Protein AF-A0A2R6GBI7-F1 (afdb_monomer_lite)

pLDDT: mean 79.08, std 13.22, range [31.94, 92.5]

Structure (mmCIF, N/CA/C/O backbone):
data_AF-A0A2R6GBI7-F1
#
_entry.id   AF-A0A2R6GBI7-F1
#
loop_
_atom_site.group_PDB
_atom_site.id
_atom_site.type_symbol
_atom_site.label_atom_id
_atom_site.label_alt_id
_atom_site.label_comp_id
_atom_site.label_asym_id
_atom_site.label_entity_id
_atom_site.label_seq_id
_atom_site.pdbx_PDB_ins_code
_atom_site.Cartn_x
_atom_site.Cartn_y
_atom_site.Cartn_z
_atom_site.occupancy
_atom_site.B_iso_or_equiv
_atom_site.auth_seq_id
_atom_site.auth_comp_id
_atom_site.auth_asym_id
_atom_site.auth_atom_id
_atom_site.pdbx_PDB_model_num
ATOM 1 N N . MET A 1 1 ? 3.593 11.686 -22.716 1.00 33.84 1 MET A N 1
ATOM 2 C CA . MET A 1 1 ? 4.3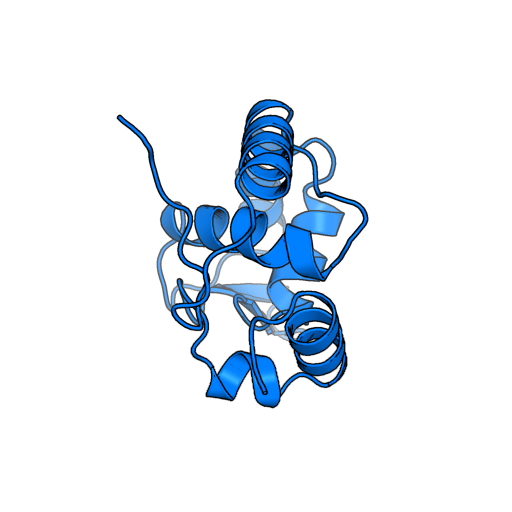87 11.798 -21.477 1.00 33.84 1 MET A CA 1
ATOM 3 C C . MET A 1 1 ? 4.675 10.389 -21.003 1.00 33.84 1 MET A C 1
ATOM 5 O O . MET A 1 1 ? 3.732 9.663 -20.739 1.00 33.84 1 MET A O 1
ATOM 9 N N . THR A 1 2 ? 5.933 9.956 -20.999 1.00 32.16 2 THR A N 1
ATOM 10 C CA . THR A 1 2 ? 6.317 8.642 -20.464 1.00 32.16 2 THR A CA 1
ATOM 11 C C . THR A 1 2 ? 6.467 8.799 -18.953 1.00 32.16 2 THR A C 1
ATOM 13 O O . THR A 1 2 ? 7.517 9.237 -18.483 1.00 32.16 2 THR A O 1
ATOM 16 N N . CYS A 1 3 ? 5.395 8.542 -18.201 1.00 31.94 3 CYS A N 1
ATOM 17 C CA . CYS A 1 3 ? 5.475 8.422 -16.747 1.00 31.94 3 CYS A CA 1
ATOM 18 C C . CYS A 1 3 ? 6.330 7.194 -16.459 1.00 31.94 3 CYS A C 1
ATOM 20 O O . CYS A 1 3 ? 5.875 6.093 -16.709 1.00 31.94 3 CYS A O 1
ATOM 22 N N . ARG A 1 4 ? 7.581 7.396 -16.034 1.00 40.94 4 ARG A N 1
ATOM 23 C CA . ARG A 1 4 ? 8.461 6.315 -15.587 1.00 40.94 4 ARG A CA 1
ATOM 24 C C . ARG A 1 4 ? 8.132 6.024 -14.132 1.00 40.94 4 ARG A C 1
ATOM 26 O O . ARG A 1 4 ? 8.483 6.828 -13.268 1.00 40.94 4 ARG A O 1
ATOM 33 N N . VAL A 1 5 ? 7.488 4.896 -13.864 1.00 48.28 5 VAL A N 1
ATOM 34 C CA . VAL A 1 5 ? 7.224 4.422 -12.506 1.00 48.28 5 VAL A CA 1
ATOM 35 C C . VAL A 1 5 ? 8.557 4.052 -11.871 1.00 48.28 5 VAL A C 1
ATOM 37 O O . VAL A 1 5 ? 9.201 3.059 -12.221 1.00 48.28 5 VAL A O 1
ATOM 40 N N . THR A 1 6 ? 9.007 4.926 -10.981 1.00 51.34 6 THR A N 1
ATOM 41 C CA . THR A 1 6 ? 10.183 4.705 -10.151 1.00 51.34 6 THR A CA 1
ATOM 42 C C . THR A 1 6 ? 9.668 4.102 -8.864 1.00 51.34 6 THR A C 1
ATOM 44 O O . THR A 1 6 ? 8.839 4.716 -8.207 1.00 51.34 6 THR A O 1
ATOM 47 N N . LEU A 1 7 ? 10.107 2.890 -8.546 1.00 57.59 7 LEU A N 1
ATOM 48 C CA . LEU A 1 7 ? 9.768 2.288 -7.264 1.00 57.59 7 LEU A CA 1
ATOM 49 C C . LEU A 1 7 ? 10.455 3.063 -6.141 1.00 57.59 7 LEU A C 1
ATOM 51 O O . LEU A 1 7 ? 11.538 3.606 -6.357 1.00 57.59 7 LEU A O 1
ATOM 55 N N . ALA A 1 8 ? 9.890 2.982 -4.940 1.00 54.47 8 ALA A N 1
ATOM 56 C CA . ALA A 1 8 ? 10.527 3.119 -3.624 1.00 54.47 8 ALA A CA 1
ATOM 57 C C . ALA A 1 8 ? 12.080 3.062 -3.568 1.00 54.47 8 ALA A C 1
ATOM 59 O O . ALA A 1 8 ? 12.735 3.843 -2.882 1.00 54.47 8 ALA A O 1
ATOM 60 N N . CYS A 1 9 ? 12.700 2.145 -4.315 1.00 49.72 9 CYS A N 1
ATOM 61 C CA . CYS A 1 9 ? 14.145 1.909 -4.328 1.00 49.72 9 CYS A CA 1
ATOM 62 C C . CYS A 1 9 ? 14.934 2.702 -5.401 1.00 49.72 9 CYS A C 1
ATOM 64 O O . CYS A 1 9 ? 16.094 2.403 -5.670 1.00 49.72 9 CYS A O 1
ATOM 66 N N . GLY A 1 10 ? 14.311 3.641 -6.121 1.00 54.81 10 GLY A N 1
ATOM 67 C CA . GLY A 1 10 ? 14.914 4.292 -7.298 1.00 54.81 10 GLY A CA 1
ATOM 68 C C . GLY A 1 10 ? 15.015 3.382 -8.533 1.00 54.81 10 GLY A C 1
ATOM 69 O O . GLY A 1 10 ? 15.430 3.813 -9.613 1.00 54.81 10 GLY A O 1
ATOM 70 N N . ALA A 1 11 ? 14.607 2.122 -8.389 1.00 57.91 11 ALA A N 1
ATOM 71 C CA . ALA A 1 11 ? 14.674 1.110 -9.420 1.00 57.91 11 ALA A CA 1
ATOM 72 C C . ALA A 1 11 ? 13.510 1.247 -10.413 1.00 57.91 11 ALA A C 1
ATOM 74 O O . ALA A 1 11 ? 12.364 1.522 -10.044 1.00 57.91 11 ALA A O 1
ATOM 75 N N . ARG A 1 12 ? 13.814 1.056 -11.700 1.00 64.19 12 ARG A N 1
ATOM 76 C CA . ARG A 1 12 ? 12.840 1.160 -12.794 1.00 64.19 12 ARG A CA 1
ATOM 77 C C . ARG A 1 12 ? 12.388 -0.226 -13.222 1.00 64.19 12 ARG A C 1
ATOM 79 O O . ARG A 1 12 ? 13.214 -1.062 -13.585 1.00 64.19 12 ARG A O 1
ATOM 86 N N . ILE A 1 13 ? 11.078 -0.446 -13.251 1.00 71.50 13 ILE A N 1
ATOM 87 C CA . ILE A 1 13 ? 10.501 -1.641 -13.875 1.00 71.50 13 ILE A CA 1
ATOM 88 C C . ILE A 1 13 ? 10.579 -1.535 -15.404 1.00 71.50 13 ILE A C 1
ATOM 90 O O . ILE A 1 13 ? 10.670 -0.445 -15.973 1.00 71.50 13 ILE A O 1
ATOM 94 N N . ARG A 1 14 ? 10.565 -2.675 -16.105 1.00 75.00 14 ARG A N 1
ATOM 95 C CA . ARG A 1 14 ? 10.620 -2.679 -17.578 1.00 75.00 14 ARG A CA 1
ATOM 96 C C . ARG A 1 14 ? 9.330 -2.078 -18.165 1.00 75.00 14 ARG A C 1
ATOM 98 O O . ARG A 1 14 ? 8.268 -2.309 -17.594 1.00 75.00 14 ARG A O 1
ATOM 105 N N . PRO A 1 15 ? 9.354 -1.461 -19.365 1.00 75.19 15 PRO A N 1
ATOM 106 C CA . PRO A 1 15 ? 8.165 -0.830 -19.965 1.00 75.19 15 PRO A CA 1
ATOM 107 C C . PRO A 1 15 ? 6.942 -1.753 -20.099 1.00 75.19 15 PRO A C 1
ATOM 109 O O . PRO A 1 15 ? 5.801 -1.340 -19.937 1.00 75.19 15 PRO A O 1
ATOM 112 N N . ARG A 1 16 ? 7.162 -3.050 -20.357 1.00 75.12 16 ARG A N 1
ATOM 113 C CA . ARG A 1 16 ? 6.075 -4.044 -20.405 1.00 75.12 16 ARG A CA 1
ATOM 114 C C . ARG A 1 16 ? 5.436 -4.294 -19.033 1.00 75.12 16 ARG A C 1
ATOM 116 O O . ARG A 1 16 ? 4.258 -4.623 -18.963 1.00 75.12 16 ARG A O 1
ATOM 123 N N . GLN A 1 17 ? 6.224 -4.212 -17.964 1.00 79.38 17 GLN A N 1
ATOM 124 C CA . GLN A 1 17 ? 5.745 -4.363 -16.590 1.00 79.38 17 GLN A CA 1
ATOM 125 C C . GLN A 1 17 ? 5.006 -3.102 -16.148 1.00 79.38 17 GLN A C 1
ATOM 127 O O . GLN A 1 17 ? 3.958 -3.216 -15.532 1.00 79.38 17 GLN A O 1
ATOM 132 N N . GLU A 1 18 ? 5.498 -1.931 -16.544 1.00 78.62 18 GLU A N 1
ATOM 133 C CA . GLU A 1 18 ? 4.834 -0.640 -16.346 1.00 78.62 18 GLU A CA 1
ATOM 134 C C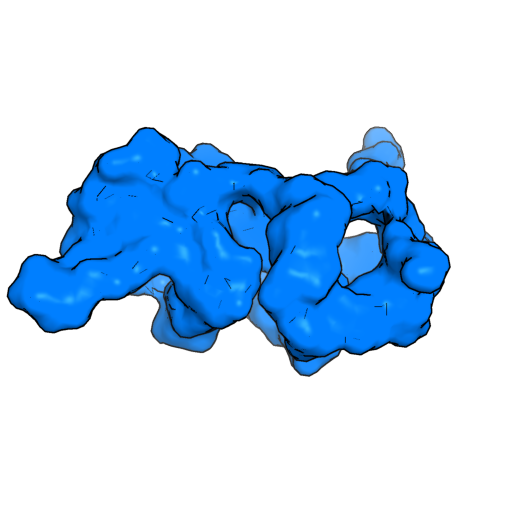 . GLU A 1 18 ? 3.443 -0.605 -16.985 1.00 78.62 18 GLU A C 1
ATOM 136 O O . GLU A 1 18 ? 2.462 -0.431 -16.275 1.00 78.62 18 GLU A O 1
ATOM 141 N N . ALA A 1 19 ? 3.324 -0.947 -18.272 1.00 83.00 19 ALA A N 1
ATOM 142 C CA . ALA A 1 19 ? 2.020 -1.027 -18.935 1.00 83.00 19 ALA A CA 1
ATOM 143 C C . ALA A 1 19 ? 1.061 -2.036 -18.270 1.00 83.00 19 ALA A C 1
ATOM 145 O O . ALA A 1 19 ? -0.157 -1.886 -18.327 1.00 83.00 19 ALA A O 1
ATOM 146 N N . HIS A 1 20 ? 1.597 -3.092 -17.647 1.00 84.12 20 HIS A N 1
ATOM 147 C CA . HIS A 1 20 ? 0.780 -4.036 -16.889 1.00 84.12 20 HIS A CA 1
ATOM 148 C C . HIS A 1 20 ? 0.305 -3.452 -15.553 1.00 84.12 20 HIS A C 1
ATOM 150 O O . HIS A 1 20 ? -0.851 -3.661 -15.197 1.00 84.12 20 HIS A O 1
ATOM 156 N N . VAL A 1 21 ? 1.178 -2.734 -14.842 1.00 83.88 21 VAL A N 1
ATOM 157 C CA . VAL A 1 21 ? 0.860 -2.018 -13.599 1.00 83.88 21 VAL A CA 1
ATOM 158 C C . VAL A 1 21 ? -0.193 -0.948 -13.855 1.00 83.88 21 VAL A C 1
ATOM 160 O O . VAL A 1 21 ? -1.185 -0.914 -13.138 1.00 83.88 21 VAL A O 1
ATOM 163 N N . ASP A 1 22 ? -0.021 -0.133 -14.896 1.00 85.12 22 ASP A N 1
ATOM 164 C CA . ASP A 1 22 ? -0.980 0.916 -15.248 1.00 85.12 22 ASP A CA 1
ATOM 165 C C . ASP A 1 22 ? -2.357 0.324 -15.541 1.00 85.12 22 ASP A C 1
ATOM 167 O O . ASP A 1 22 ? -3.342 0.749 -14.947 1.00 85.12 22 ASP A O 1
ATOM 171 N N . ARG A 1 23 ? -2.419 -0.751 -16.337 1.00 86.81 23 ARG A N 1
ATOM 172 C CA . ARG A 1 23 ? -3.678 -1.465 -16.576 1.00 86.81 23 ARG A CA 1
ATOM 173 C C . ARG A 1 23 ? -4.294 -2.013 -15.287 1.00 86.81 23 ARG A C 1
ATOM 175 O O . ARG A 1 23 ? -5.505 -1.991 -15.132 1.00 86.81 23 ARG A O 1
ATOM 182 N N . CYS A 1 24 ? -3.485 -2.533 -14.366 1.00 86.44 24 CYS A N 1
ATOM 183 C CA . CYS A 1 24 ? -3.977 -3.004 -13.072 1.00 86.44 24 CYS A CA 1
ATOM 184 C C . CYS A 1 24 ? -4.593 -1.868 -12.243 1.00 86.44 24 CYS A C 1
ATOM 186 O O . CYS A 1 24 ? -5.633 -2.082 -11.633 1.00 86.44 24 CYS A O 1
ATOM 188 N N . VAL A 1 25 ? -3.996 -0.674 -12.255 1.00 83.56 25 VAL A N 1
ATOM 189 C CA . VAL A 1 25 ? -4.555 0.514 -11.589 1.00 83.56 25 VAL A CA 1
ATOM 190 C C . VAL A 1 25 ? -5.861 0.945 -12.258 1.00 83.56 25 VAL A C 1
ATOM 192 O O . VAL A 1 25 ? -6.850 1.146 -11.567 1.00 83.56 25 VAL A O 1
ATOM 195 N N . GLU A 1 26 ? -5.891 1.023 -13.590 1.00 85.88 26 GLU A N 1
ATOM 196 C CA . GLU A 1 26 ? -7.094 1.386 -14.356 1.00 85.88 26 GLU A CA 1
ATOM 197 C C . GLU A 1 26 ? -8.252 0.400 -14.145 1.00 85.88 26 GLU A C 1
ATOM 199 O O . GLU A 1 26 ? -9.410 0.801 -14.082 1.00 85.88 26 GLU A O 1
ATOM 204 N N . GLU A 1 27 ? -7.945 -0.893 -14.032 1.00 88.94 27 GLU A N 1
ATOM 205 C CA . GLU A 1 27 ? -8.930 -1.946 -13.772 1.00 88.94 27 GLU A CA 1
ATOM 206 C C . GLU A 1 27 ? -9.265 -2.106 -12.279 1.00 88.94 27 GLU A C 1
ATOM 208 O O . GLU A 1 27 ? -10.073 -2.971 -11.948 1.00 88.94 27 GLU A O 1
ATOM 213 N N . GLY A 1 28 ? -8.630 -1.354 -11.373 1.00 86.50 28 GLY A N 1
ATOM 214 C CA . GLY A 1 28 ? -8.858 -1.485 -9.932 1.00 86.50 28 GLY A CA 1
ATOM 215 C C . GLY A 1 28 ? -8.445 -2.846 -9.363 1.00 86.50 28 GLY A C 1
ATOM 216 O O . GLY A 1 28 ? -9.120 -3.426 -8.510 1.00 86.50 28 GLY A O 1
ATOM 217 N N . ARG A 1 29 ? -7.336 -3.417 -9.842 1.00 89.19 29 ARG A N 1
ATOM 218 C CA . ARG A 1 29 ? -6.890 -4.776 -9.500 1.00 89.19 29 ARG A CA 1
ATOM 219 C C . ARG A 1 29 ? -5.445 -4.827 -9.057 1.00 89.19 29 ARG A C 1
ATOM 221 O O . ARG A 1 29 ? -4.581 -4.120 -9.563 1.00 89.19 29 ARG A O 1
ATOM 228 N N . LEU A 1 30 ? -5.149 -5.780 -8.177 1.00 86.94 30 LEU A N 1
ATOM 229 C CA . LEU A 1 30 ? -3.772 -6.103 -7.827 1.00 86.94 30 LEU A CA 1
ATOM 230 C C . LEU A 1 30 ? -3.184 -7.154 -8.778 1.00 86.94 30 LEU A C 1
ATOM 232 O O . LEU A 1 30 ? -3.809 -8.191 -9.032 1.00 86.94 30 LEU A O 1
ATOM 236 N N . PRO A 1 31 ? -1.950 -6.954 -9.268 1.00 86.50 31 PRO A N 1
ATOM 237 C CA . PRO A 1 31 ? -1.246 -7.982 -10.012 1.00 86.50 31 PRO A CA 1
ATOM 238 C C . PRO A 1 31 ? -0.918 -9.171 -9.102 1.00 86.50 31 PRO A C 1
ATOM 240 O O . PRO A 1 31 ? -0.719 -9.047 -7.894 1.00 86.50 31 PRO A O 1
ATOM 243 N N . ARG A 1 32 ? -0.808 -10.362 -9.700 1.00 83.38 32 ARG A N 1
ATOM 244 C CA . ARG A 1 32 ? -0.478 -11.590 -8.953 1.00 83.38 32 ARG A CA 1
ATOM 245 C C . ARG A 1 32 ? 0.939 -11.583 -8.385 1.00 83.38 32 ARG A C 1
ATOM 247 O O . ARG A 1 32 ? 1.188 -12.212 -7.363 1.00 83.38 32 ARG A O 1
ATOM 254 N N . SER A 1 33 ? 1.864 -10.917 -9.070 1.00 80.69 33 SER A N 1
ATOM 255 C CA . SER A 1 33 ? 3.251 -10.804 -8.629 1.00 80.69 33 SER A CA 1
ATOM 256 C C . SER A 1 33 ? 3.353 -9.745 -7.541 1.00 80.69 33 SER A C 1
ATOM 258 O O . SER A 1 33 ? 3.077 -8.581 -7.810 1.00 80.69 33 SER A O 1
ATOM 260 N N . ASP A 1 34 ? 3.807 -10.128 -6.348 1.00 76.25 34 ASP A N 1
ATOM 261 C CA . ASP A 1 34 ? 4.041 -9.197 -5.231 1.00 76.25 34 ASP A CA 1
ATOM 262 C C . ASP A 1 34 ? 4.981 -8.052 -5.613 1.00 76.25 34 ASP A C 1
ATOM 264 O O . ASP A 1 34 ? 4.788 -6.907 -5.217 1.00 76.25 34 ASP A O 1
ATOM 268 N N . ALA A 1 35 ? 5.958 -8.361 -6.459 1.00 74.19 35 ALA A N 1
ATOM 269 C CA . ALA A 1 35 ? 6.915 -7.412 -6.996 1.00 74.19 35 ALA A CA 1
ATOM 270 C C . ALA A 1 35 ? 6.238 -6.307 -7.832 1.00 74.19 35 ALA A C 1
ATOM 272 O O . ALA A 1 35 ? 6.652 -5.153 -7.806 1.00 74.19 35 ALA A O 1
ATOM 273 N N . LEU A 1 36 ? 5.168 -6.657 -8.554 1.00 80.38 36 LEU A N 1
ATOM 274 C CA . LEU A 1 36 ? 4.356 -5.713 -9.324 1.00 80.38 36 LEU A CA 1
ATOM 275 C C . LEU A 1 36 ? 3.219 -5.103 -8.498 1.00 80.38 36 LEU A C 1
ATOM 277 O O . LEU A 1 36 ? 2.632 -4.122 -8.940 1.00 80.38 36 LEU A O 1
ATOM 281 N N . LYS A 1 37 ? 2.915 -5.636 -7.307 1.00 85.50 37 LYS A N 1
ATOM 282 C CA . LYS A 1 37 ? 1.968 -4.997 -6.385 1.00 85.50 37 LYS A CA 1
ATOM 283 C C . LYS A 1 37 ? 2.559 -3.737 -5.777 1.00 85.50 37 LYS A C 1
ATOM 285 O O . LYS A 1 37 ? 1.827 -2.772 -5.660 1.00 85.50 37 LYS A O 1
ATOM 290 N N . LEU A 1 38 ? 3.857 -3.720 -5.460 1.00 79.75 38 LEU A N 1
ATOM 291 C CA . LEU A 1 38 ? 4.564 -2.534 -4.950 1.00 79.75 38 LEU A CA 1
ATOM 292 C C . LEU A 1 38 ? 4.197 -1.230 -5.683 1.00 79.75 38 LEU A C 1
ATOM 294 O O . LEU A 1 38 ? 3.673 -0.333 -5.036 1.00 79.75 38 LEU A O 1
ATOM 298 N N . PRO A 1 39 ? 4.392 -1.116 -7.011 1.00 79.69 39 PRO A N 1
ATOM 299 C CA . PRO A 1 39 ? 4.096 0.123 -7.725 1.00 79.69 39 PRO A CA 1
ATOM 300 C C . PRO A 1 39 ? 2.598 0.445 -7.812 1.00 79.69 39 PRO A C 1
ATOM 302 O O . PRO A 1 39 ? 2.248 1.600 -8.027 1.00 79.69 39 PRO A O 1
ATOM 305 N N . VAL A 1 40 ? 1.711 -0.548 -7.671 1.00 84.62 40 VAL A N 1
ATOM 306 C CA . VAL A 1 40 ? 0.263 -0.303 -7.563 1.00 84.62 40 VAL A CA 1
ATOM 307 C C . VAL A 1 40 ? -0.060 0.257 -6.181 1.00 84.62 40 VAL A C 1
ATOM 309 O O . VAL A 1 40 ? -0.733 1.273 -6.075 1.00 84.62 40 VAL A O 1
ATOM 312 N N . LEU A 1 41 ? 0.457 -0.383 -5.131 1.00 85.25 41 LEU A N 1
ATOM 313 C CA . LEU A 1 41 ? 0.238 -0.005 -3.739 1.00 85.25 41 LEU A CA 1
ATOM 314 C C . LEU A 1 41 ? 0.874 1.339 -3.396 1.00 85.25 41 LEU A C 1
ATOM 316 O O . LEU A 1 41 ? 0.308 2.041 -2.584 1.00 85.25 41 LEU A O 1
ATOM 320 N N . GLU A 1 42 ? 1.991 1.726 -4.012 1.00 81.69 42 GLU A N 1
ATOM 321 C CA . GLU A 1 42 ? 2.627 3.035 -3.793 1.00 81.69 42 GLU A CA 1
ATOM 322 C C . GLU A 1 42 ? 1.738 4.208 -4.233 1.00 81.69 42 GLU A C 1
ATOM 324 O O . GLU A 1 42 ? 1.811 5.278 -3.645 1.00 81.69 42 GLU A O 1
ATOM 329 N N . ARG A 1 43 ? 0.841 3.999 -5.205 1.00 79.44 43 ARG A N 1
ATOM 330 C CA . ARG A 1 43 ? -0.111 5.031 -5.653 1.00 79.44 43 ARG A CA 1
ATOM 331 C C . ARG A 1 43 ? -1.315 5.194 -4.723 1.00 79.44 43 ARG A C 1
ATOM 333 O O . ARG A 1 43 ? -2.063 6.147 -4.873 1.00 79.44 43 ARG A O 1
ATOM 340 N N . VAL A 1 44 ? -1.534 4.257 -3.800 1.00 79.62 44 VAL A N 1
ATOM 341 C CA . VAL A 1 44 ? -2.728 4.232 -2.942 1.00 79.62 44 VAL A CA 1
ATOM 342 C C . VAL A 1 44 ? -2.612 5.189 -1.741 1.00 79.62 44 VAL A C 1
ATOM 344 O O . VAL A 1 44 ? -3.542 5.957 -1.533 1.00 79.62 44 VAL A O 1
ATOM 347 N N . PRO A 1 45 ? -1.505 5.218 -0.967 1.00 70.62 45 PRO A N 1
ATOM 348 C CA . PRO A 1 45 ? -1.310 6.131 0.162 1.00 70.62 45 PRO A CA 1
ATOM 349 C C . PRO A 1 45 ? -1.354 7.627 -0.158 1.00 70.62 45 PRO A C 1
ATOM 351 O O . PRO A 1 45 ? -1.449 8.421 0.776 1.00 70.62 45 PRO A O 1
ATOM 354 N N . ASP A 1 46 ? -1.231 8.027 -1.424 1.00 72.00 46 ASP A N 1
ATOM 355 C CA . ASP A 1 46 ? -1.323 9.439 -1.814 1.00 72.00 46 ASP A CA 1
ATOM 356 C C . ASP A 1 46 ? -2.726 10.015 -1.565 1.00 72.00 46 ASP A C 1
ATOM 358 O O . ASP A 1 46 ? -2.852 11.204 -1.277 1.00 72.00 46 ASP A O 1
ATOM 362 N N . GLU A 1 47 ? -3.752 9.159 -1.572 1.00 71.06 47 GLU A N 1
ATOM 363 C CA . GLU A 1 47 ? -5.148 9.513 -1.279 1.00 71.06 47 GLU A CA 1
ATOM 364 C C . GLU A 1 47 ? -5.443 9.619 0.232 1.00 71.06 47 GLU A C 1
ATOM 366 O O . GLU A 1 47 ? -6.537 10.018 0.625 1.00 71.06 47 GLU A O 1
ATOM 371 N N . PHE A 1 48 ? -4.482 9.269 1.096 1.00 77.31 48 PHE A N 1
ATOM 372 C CA . PHE A 1 48 ? -4.675 9.190 2.546 1.00 77.31 48 PHE A CA 1
ATOM 373 C C . PHE A 1 48 ? -3.725 10.118 3.316 1.00 77.31 48 PHE A C 1
ATOM 375 O O . PHE A 1 48 ? -2.593 10.422 2.900 1.00 77.31 48 PHE A O 1
ATOM 382 N N . GLU A 1 49 ? -4.173 10.559 4.492 1.00 81.06 49 GLU A N 1
ATOM 383 C CA . GLU A 1 49 ? -3.353 11.362 5.392 1.00 81.06 49 GLU A CA 1
ATOM 384 C C . GLU A 1 49 ? -2.374 10.481 6.181 1.00 81.06 49 GLU A C 1
ATOM 386 O O . GLU A 1 49 ? -2.716 9.433 6.727 1.00 81.06 49 GLU A O 1
ATOM 391 N N . VAL A 1 50 ? -1.103 10.886 6.207 1.00 84.75 50 VAL A N 1
ATOM 392 C CA . VAL A 1 50 ? -0.052 10.127 6.893 1.00 84.75 50 VAL A CA 1
ATOM 393 C C . VAL A 1 50 ? -0.121 10.411 8.385 1.00 84.75 50 VAL A C 1
ATOM 395 O O . VAL A 1 50 ? -0.066 11.561 8.806 1.00 84.75 50 VAL A O 1
ATOM 398 N N . GLY A 1 51 ? -0.135 9.352 9.188 1.00 84.69 51 GLY A N 1
ATOM 399 C CA . GLY A 1 51 ? -0.124 9.435 10.646 1.00 84.69 51 GLY A CA 1
ATOM 400 C C . GLY A 1 51 ? -1.508 9.550 11.279 1.00 84.69 51 GLY A C 1
ATOM 401 O O . GLY A 1 51 ? -1.612 9.326 12.486 1.00 84.69 51 GLY A O 1
ATOM 402 N N . GLU A 1 52 ? -2.557 9.806 10.497 1.00 85.88 52 GLU A N 1
ATOM 403 C CA . GLU A 1 52 ? -3.928 9.774 10.998 1.00 85.88 52 GLU A CA 1
ATOM 404 C C . GLU A 1 52 ? -4.489 8.340 10.990 1.00 85.88 52 GLU A C 1
ATOM 406 O O . GLU A 1 52 ? -4.257 7.577 10.045 1.00 85.88 52 GLU A O 1
ATOM 411 N N . PRO A 1 53 ? -5.143 7.903 12.081 1.00 87.88 53 PRO A N 1
ATOM 412 C CA . PRO A 1 53 ? -5.765 6.593 12.148 1.00 87.88 53 PRO A CA 1
ATOM 413 C C . PRO A 1 53 ? -7.165 6.606 11.528 1.00 87.88 53 PRO A C 1
ATOM 415 O O . PRO A 1 53 ? -8.071 7.262 12.035 1.00 87.88 53 PRO A O 1
ATOM 418 N N . ASP A 1 54 ? -7.363 5.769 10.520 1.00 87.75 54 ASP A N 1
ATOM 419 C CA . ASP A 1 54 ? -8.666 5.444 9.958 1.00 87.75 54 ASP A CA 1
ATOM 420 C C . ASP A 1 54 ? -9.275 4.230 10.663 1.00 87.75 54 ASP A C 1
ATOM 422 O O . ASP A 1 54 ? -8.581 3.263 11.017 1.00 87.75 54 ASP A O 1
ATOM 426 N N . ALA A 1 55 ? -10.599 4.219 10.819 1.00 89.56 55 ALA A N 1
ATOM 427 C CA . ALA A 1 55 ? -11.278 2.988 11.184 1.00 89.56 55 ALA A CA 1
ATOM 428 C C . ALA A 1 55 ? -11.150 1.966 10.048 1.00 89.56 55 ALA A C 1
ATOM 430 O O . ALA A 1 55 ? -11.039 2.291 8.863 1.00 89.56 55 ALA A O 1
ATOM 431 N N . LYS A 1 56 ? -11.209 0.681 10.404 1.00 90.25 56 LYS A N 1
ATOM 432 C CA . LYS A 1 56 ? -11.175 -0.416 9.431 1.00 90.25 56 LYS A CA 1
ATOM 433 C C . LYS A 1 56 ? -12.185 -0.235 8.292 1.00 90.25 56 LYS A C 1
ATOM 435 O O . LYS A 1 56 ? -11.868 -0.580 7.153 1.00 90.25 56 LYS A O 1
ATOM 440 N N . GLU A 1 57 ? -13.399 0.195 8.619 1.00 90.12 57 GLU A N 1
ATOM 441 C CA . GLU A 1 57 ? -14.502 0.356 7.668 1.00 90.12 57 GLU A CA 1
ATOM 442 C C . GLU A 1 57 ? -14.244 1.527 6.726 1.00 90.12 57 GLU A C 1
ATOM 444 O O . GLU A 1 57 ? -14.332 1.323 5.519 1.00 90.12 57 GLU A O 1
ATOM 449 N N . ASP A 1 58 ? -13.793 2.663 7.258 1.00 90.00 58 ASP A N 1
ATOM 450 C CA . ASP A 1 58 ? -13.464 3.864 6.485 1.00 90.00 58 ASP A CA 1
ATOM 451 C C . ASP A 1 58 ? -12.358 3.576 5.468 1.00 90.00 58 ASP A C 1
ATOM 453 O O . ASP A 1 58 ? -12.571 3.719 4.265 1.00 90.00 58 ASP A O 1
ATOM 457 N N . LEU A 1 59 ? -11.227 3.015 5.918 1.00 88.38 59 LEU A N 1
ATOM 458 C CA . LEU A 1 59 ? -10.133 2.652 5.015 1.00 88.38 59 LEU A CA 1
ATOM 459 C C . LEU A 1 59 ? -10.589 1.656 3.938 1.00 88.38 59 LEU A C 1
ATOM 461 O O . LEU A 1 59 ? -10.188 1.749 2.783 1.00 88.38 59 LEU A O 1
ATOM 465 N N . THR A 1 60 ? -11.429 0.678 4.291 1.00 91.31 60 THR A N 1
ATOM 466 C CA . THR A 1 60 ? -11.930 -0.292 3.297 1.00 91.31 60 THR A CA 1
ATOM 467 C C . THR A 1 60 ? -12.900 0.348 2.318 1.00 91.31 60 THR A C 1
ATOM 469 O O . THR A 1 60 ? -12.891 -0.027 1.150 1.00 91.31 60 THR A O 1
ATOM 472 N N . GLY A 1 61 ? -13.735 1.273 2.795 1.00 90.50 61 GLY A N 1
ATOM 473 C CA . GLY A 1 61 ? -14.680 2.032 1.990 1.00 90.50 61 GLY A CA 1
ATOM 474 C C . GLY A 1 61 ? -13.948 2.844 0.936 1.00 90.50 61 GLY A C 1
ATOM 475 O O . GLY A 1 61 ? -14.185 2.622 -0.247 1.00 90.50 61 GLY A O 1
ATOM 476 N N . THR A 1 62 ? -12.976 3.658 1.354 1.00 89.38 62 THR A N 1
ATOM 477 C CA . THR A 1 62 ? -12.146 4.455 0.441 1.00 89.38 62 THR A CA 1
ATOM 478 C C . THR A 1 62 ? -11.424 3.572 -0.570 1.00 89.38 62 THR A C 1
ATOM 480 O O . THR A 1 62 ? -11.465 3.832 -1.764 1.00 89.38 62 THR A O 1
ATOM 483 N N . LEU A 1 63 ? -10.815 2.461 -0.137 1.00 90.50 63 LEU A N 1
ATOM 484 C CA . LEU A 1 63 ? -10.177 1.520 -1.067 1.00 90.50 63 LEU A CA 1
ATOM 485 C C . LEU A 1 63 ? -11.171 0.896 -2.059 1.00 90.50 63 LEU A C 1
ATOM 487 O O . LEU A 1 63 ? -10.786 0.572 -3.181 1.00 90.50 63 LEU A O 1
ATOM 491 N N . GLY A 1 64 ? -12.429 0.712 -1.656 1.00 90.44 64 GLY A N 1
ATOM 492 C CA . GLY A 1 64 ?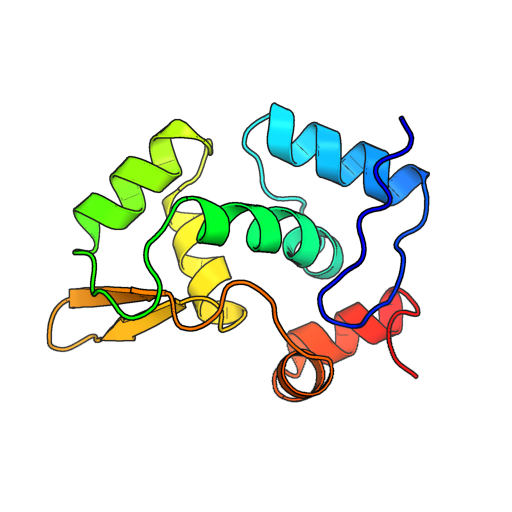 -13.490 0.143 -2.488 1.00 90.44 64 GLY A CA 1
ATOM 493 C C . GLY A 1 64 ? -13.958 1.069 -3.608 1.00 90.44 64 GLY A C 1
ATOM 494 O O . GLY A 1 64 ? -14.579 0.596 -4.555 1.00 90.44 64 GLY A O 1
ATOM 495 N N . GLU A 1 65 ? -13.629 2.359 -3.542 1.00 89.62 65 GLU A N 1
ATOM 496 C CA . GLU A 1 65 ? -13.870 3.305 -4.638 1.00 89.62 65 GLU A CA 1
ATOM 497 C C . GLU A 1 65 ? -12.917 3.069 -5.819 1.00 89.62 65 GLU A C 1
ATOM 499 O O . GLU A 1 65 ? -13.245 3.405 -6.957 1.00 89.62 65 GLU A O 1
ATOM 504 N N . TYR A 1 66 ? -11.761 2.448 -5.557 1.00 86.88 66 TYR A N 1
ATOM 505 C CA . TYR A 1 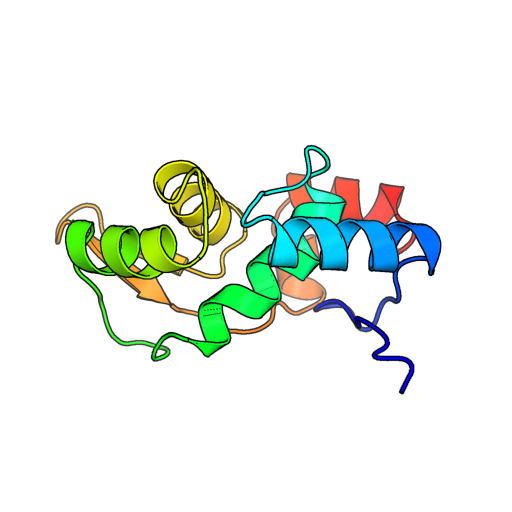66 ? -10.682 2.279 -6.532 1.00 86.88 66 TYR A CA 1
ATOM 506 C C . TYR A 1 66 ? -10.396 0.824 -6.893 1.00 86.88 66 TYR A C 1
ATOM 508 O O . TYR A 1 66 ? -9.839 0.571 -7.959 1.00 86.88 66 TYR A O 1
ATOM 516 N N . PHE A 1 67 ? -10.725 -0.135 -6.023 1.00 89.62 67 PHE A N 1
ATOM 517 C CA . PHE A 1 67 ? -10.333 -1.531 -6.201 1.00 89.62 67 PHE A CA 1
ATOM 518 C C . PHE A 1 67 ? -11.489 -2.517 -6.034 1.00 89.62 67 PHE A C 1
ATOM 520 O O . PHE A 1 67 ? -12.275 -2.422 -5.095 1.00 89.62 67 PHE A O 1
ATOM 527 N N . ASP A 1 68 ? -11.499 -3.546 -6.888 1.00 90.69 68 ASP A N 1
ATOM 528 C CA . ASP A 1 68 ? -12.455 -4.665 -6.863 1.00 90.69 68 ASP A CA 1
ATOM 529 C C . ASP A 1 68 ? -12.374 -5.481 -5.552 1.00 90.69 68 ASP A C 1
ATOM 531 O O . ASP A 1 68 ? -13.357 -6.077 -5.111 1.00 90.69 68 ASP A O 1
ATOM 535 N N . ASP A 1 69 ? -11.188 -5.543 -4.933 1.00 91.62 69 ASP A N 1
ATOM 536 C CA . ASP A 1 69 ? -10.934 -6.273 -3.683 1.00 91.62 69 ASP A CA 1
ATOM 537 C C . ASP A 1 69 ? -10.220 -5.372 -2.656 1.00 91.62 69 ASP A C 1
ATOM 539 O O . ASP A 1 69 ? -9.003 -5.483 -2.439 1.00 91.62 69 ASP A O 1
ATOM 543 N N . PRO A 1 70 ? -10.959 -4.459 -1.999 1.00 91.06 70 PRO A N 1
ATOM 544 C CA . PRO A 1 70 ? -10.373 -3.500 -1.063 1.00 91.06 70 PRO A CA 1
ATOM 545 C C . PRO A 1 70 ? -9.832 -4.170 0.205 1.00 91.06 70 PRO A C 1
ATOM 547 O O . PRO A 1 70 ? -8.908 -3.670 0.850 1.00 91.06 70 PRO A O 1
ATOM 550 N N . VAL A 1 71 ? -10.359 -5.347 0.559 1.00 92.50 71 VAL A N 1
ATOM 551 C CA . VAL A 1 71 ? -9.886 -6.136 1.702 1.00 92.50 71 VAL A CA 1
ATOM 552 C C . VAL A 1 71 ? -8.488 -6.682 1.435 1.00 92.50 71 VAL A C 1
ATOM 554 O O . VAL A 1 71 ? -7.630 -6.615 2.326 1.00 92.50 71 VAL A O 1
ATOM 557 N N . LEU A 1 72 ? -8.248 -7.205 0.230 1.00 91.25 72 LEU A N 1
ATOM 558 C CA . LEU A 1 72 ? -6.925 -7.645 -0.191 1.00 91.25 72 LEU A CA 1
ATOM 559 C C . LEU A 1 72 ? -5.949 -6.470 -0.245 1.00 91.25 72 LEU A C 1
ATOM 561 O O . LEU A 1 72 ? -4.854 -6.591 0.300 1.00 91.25 72 LEU A O 1
ATOM 565 N N . VAL A 1 73 ? -6.345 -5.335 -0.828 1.00 91.25 73 VAL A N 1
ATOM 566 C CA . VAL A 1 73 ? -5.487 -4.140 -0.907 1.00 91.25 73 VAL A CA 1
ATOM 567 C C . VAL A 1 73 ? -5.073 -3.667 0.480 1.00 91.25 73 VAL A C 1
ATOM 569 O O . VAL A 1 73 ? -3.879 -3.542 0.744 1.00 91.25 73 VAL A O 1
ATOM 572 N N . ARG A 1 74 ? -6.021 -3.522 1.413 1.00 92.50 74 ARG A N 1
ATOM 573 C CA . ARG A 1 74 ? -5.721 -3.163 2.808 1.00 92.50 74 ARG A CA 1
ATOM 574 C C . ARG A 1 74 ? -4.724 -4.128 3.448 1.00 92.50 74 ARG A C 1
ATOM 576 O O . ARG A 1 74 ? -3.798 -3.707 4.136 1.00 92.50 74 ARG A O 1
ATOM 583 N N . ARG A 1 75 ? -4.907 -5.436 3.240 1.00 91.56 75 ARG A N 1
ATOM 584 C CA . ARG A 1 75 ? -4.002 -6.456 3.784 1.00 91.56 75 ARG A CA 1
ATOM 585 C C . ARG A 1 75 ? -2.595 -6.315 3.210 1.00 91.56 75 ARG A C 1
ATOM 587 O O . ARG A 1 75 ? -1.627 -6.440 3.955 1.00 91.56 75 ARG A O 1
ATOM 594 N N . GLU A 1 76 ? -2.476 -6.061 1.913 1.00 90.75 76 GLU A N 1
ATOM 595 C CA . GLU A 1 76 ? -1.176 -5.880 1.274 1.00 90.75 76 GLU A CA 1
ATOM 596 C C . GLU A 1 76 ? -0.517 -4.561 1.706 1.00 90.75 76 GLU A C 1
ATOM 598 O O . GLU A 1 76 ? 0.669 -4.567 2.008 1.00 90.75 76 GLU A O 1
ATOM 603 N N . LEU A 1 77 ? -1.259 -3.466 1.888 1.00 89.81 77 LEU A N 1
ATOM 604 C CA . LEU A 1 77 ? -0.712 -2.228 2.464 1.00 89.81 77 LEU A CA 1
ATOM 605 C C . LEU A 1 77 ? -0.067 -2.459 3.842 1.00 89.81 77 LEU A C 1
ATOM 607 O O . LEU A 1 77 ? 1.006 -1.923 4.120 1.00 89.81 77 LEU A O 1
ATOM 611 N N . VAL A 1 78 ? -0.676 -3.305 4.681 1.00 89.94 78 VAL A N 1
ATOM 612 C CA . VAL A 1 78 ? -0.094 -3.706 5.973 1.00 89.94 78 VAL A CA 1
ATOM 613 C C . VAL A 1 78 ? 1.111 -4.628 5.793 1.00 89.94 78 VAL A C 1
ATOM 615 O O . VAL A 1 78 ? 2.159 -4.393 6.389 1.00 89.94 78 VAL A O 1
ATOM 618 N N . ASN A 1 79 ? 0.995 -5.660 4.951 1.00 87.12 79 ASN A N 1
ATOM 619 C CA . ASN A 1 79 ? 2.074 -6.627 4.710 1.00 87.12 79 ASN A CA 1
ATOM 620 C C . ASN A 1 79 ? 3.350 -5.966 4.164 1.00 87.12 79 ASN A C 1
ATOM 622 O O . ASN A 1 79 ? 4.451 -6.443 4.430 1.00 87.12 79 ASN A O 1
ATOM 626 N N . PHE A 1 80 ? 3.192 -4.904 3.376 1.00 82.75 80 PHE A N 1
ATOM 627 C CA . PHE A 1 80 ? 4.284 -4.173 2.741 1.00 82.75 80 PHE A CA 1
ATOM 628 C C . PHE A 1 80 ? 4.763 -2.986 3.595 1.00 82.75 80 PHE A C 1
ATOM 630 O O . PHE A 1 80 ? 5.730 -2.329 3.230 1.00 82.75 80 PHE A O 1
ATOM 637 N N . GLY A 1 81 ? 4.126 -2.725 4.742 1.00 85.50 81 GLY A N 1
ATOM 638 C CA . GLY A 1 81 ? 4.575 -1.725 5.713 1.00 85.50 81 GLY A CA 1
ATOM 639 C C . GLY A 1 81 ? 4.132 -0.284 5.441 1.00 85.50 81 GLY A C 1
ATOM 640 O O . GLY A 1 81 ? 4.500 0.603 6.209 1.00 85.50 81 GLY A O 1
ATOM 641 N N . TYR A 1 82 ? 3.313 -0.041 4.412 1.00 87.12 82 TYR A N 1
ATOM 642 C CA . TYR A 1 82 ? 2.711 1.276 4.159 1.00 87.12 82 TYR A CA 1
ATOM 643 C C . TYR A 1 82 ? 1.741 1.670 5.273 1.00 87.12 82 TYR A C 1
ATOM 645 O O . TYR A 1 82 ? 1.681 2.832 5.673 1.00 87.12 82 TYR A O 1
ATOM 653 N N . VAL A 1 83 ? 1.004 0.689 5.801 1.00 90.31 83 VAL A N 1
ATOM 654 C CA . VAL A 1 83 ? -0.039 0.891 6.808 1.00 90.31 83 VAL A CA 1
ATOM 655 C C . VAL A 1 83 ? 0.266 0.081 8.065 1.00 90.31 83 VAL A C 1
ATOM 657 O O . VAL A 1 83 ? 0.579 -1.106 8.011 1.00 90.31 83 VAL A O 1
ATOM 660 N N . GLY A 1 84 ? 0.169 0.719 9.226 1.00 90.88 84 GLY A N 1
ATOM 661 C CA . GLY A 1 84 ? 0.142 0.043 10.518 1.00 90.88 84 GLY A CA 1
ATOM 662 C C . GLY A 1 84 ? -1.279 -0.354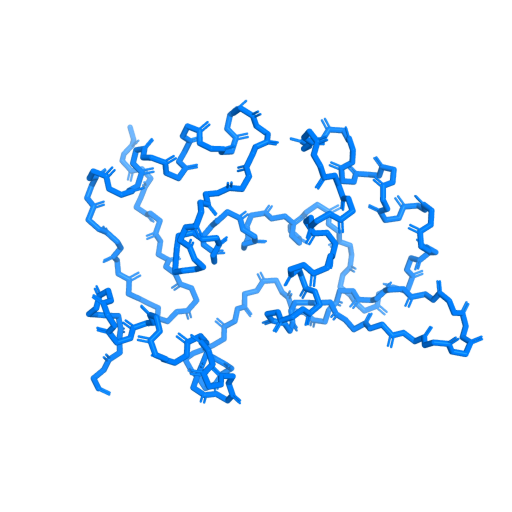 10.889 1.00 90.88 84 GLY A C 1
ATOM 663 O O . GLY A 1 84 ? -2.200 0.409 10.637 1.00 90.88 84 GLY A O 1
ATOM 664 N N . HIS A 1 85 ? -1.452 -1.513 11.520 1.00 92.25 85 HIS A N 1
ATOM 665 C CA . HIS A 1 85 ? -2.734 -1.937 12.081 1.00 92.25 85 HIS A CA 1
ATOM 666 C C . HIS A 1 85 ? -2.637 -2.013 13.606 1.00 92.25 85 HIS A C 1
ATOM 668 O O . HIS A 1 85 ? -1.773 -2.723 14.130 1.00 92.25 85 HIS A O 1
ATOM 674 N N . ASP A 1 86 ? -3.523 -1.306 14.304 1.00 90.88 86 ASP A N 1
ATOM 675 C CA . ASP A 1 86 ? -3.713 -1.434 15.746 1.00 90.88 86 ASP A CA 1
ATOM 676 C C . ASP A 1 86 ? -4.884 -2.385 16.020 1.00 90.88 86 ASP A C 1
ATOM 678 O O . ASP A 1 86 ? -6.050 -2.047 15.826 1.00 90.88 86 ASP A O 1
ATOM 682 N N . ASN A 1 87 ? -4.574 -3.594 16.494 1.00 87.31 87 ASN A N 1
ATOM 683 C CA . ASN A 1 87 ? -5.592 -4.601 16.809 1.00 87.31 87 ASN A CA 1
ATOM 684 C C . ASN A 1 87 ? -6.466 -4.224 18.015 1.00 87.31 87 ASN A C 1
ATOM 686 O O . ASN A 1 87 ? -7.568 -4.751 18.144 1.00 87.31 87 ASN A O 1
ATOM 690 N N . THR A 1 88 ? -5.969 -3.370 18.912 1.00 88.94 88 THR A N 1
ATOM 691 C CA . THR A 1 88 ? -6.679 -2.966 20.132 1.00 88.94 88 THR A CA 1
ATOM 692 C C . THR A 1 88 ? -7.739 -1.927 19.800 1.00 88.94 88 THR A C 1
ATOM 694 O O . THR A 1 88 ? -8.876 -2.041 20.250 1.00 88.94 88 THR A O 1
ATOM 697 N N . ALA A 1 89 ? -7.365 -0.932 18.993 1.00 86.44 89 ALA A N 1
ATOM 698 C CA . ALA A 1 89 ? -8.263 0.130 18.551 1.00 86.44 89 ALA A CA 1
ATOM 699 C C . ALA A 1 89 ? -9.075 -0.244 17.296 1.00 86.44 89 ALA A C 1
ATOM 701 O O . ALA A 1 89 ? -10.085 0.391 17.010 1.00 86.44 89 ALA A O 1
ATOM 702 N N . GLY A 1 90 ? -8.656 -1.269 16.546 1.00 88.94 90 GLY A N 1
ATOM 703 C CA . GLY A 1 90 ? -9.280 -1.647 15.275 1.00 88.94 90 GLY A CA 1
ATOM 704 C C . GLY A 1 90 ? -9.022 -0.637 14.153 1.00 88.94 90 GLY A C 1
ATOM 705 O O . GLY A 1 90 ? -9.823 -0.540 13.218 1.00 88.94 90 GLY A O 1
ATOM 706 N N . THR A 1 91 ? -7.929 0.119 14.253 1.00 91.75 91 THR A N 1
ATOM 707 C CA . THR A 1 91 ? -7.594 1.225 13.353 1.00 91.75 91 THR A CA 1
ATOM 708 C C . THR A 1 91 ? -6.395 0.904 12.474 1.00 91.75 91 THR A C 1
ATOM 710 O O . THR A 1 91 ? -5.567 0.034 12.766 1.00 91.75 91 THR A O 1
ATOM 713 N N . TYR A 1 92 ? -6.323 1.615 11.358 1.00 92.25 92 TYR A N 1
ATOM 714 C CA . TYR A 1 92 ? -5.261 1.529 10.377 1.00 92.25 92 TYR A CA 1
ATOM 715 C C . TYR A 1 92 ? -4.647 2.912 10.214 1.00 92.25 92 TYR A C 1
ATOM 717 O O . TYR A 1 92 ? -5.364 3.893 10.110 1.00 92.25 92 TYR A O 1
ATOM 725 N N . THR A 1 93 ? -3.324 3.003 10.183 1.00 90.81 93 THR A N 1
ATOM 726 C CA . THR A 1 93 ? -2.627 4.288 10.060 1.00 90.81 93 THR A CA 1
ATOM 727 C C . THR A 1 93 ? -1.635 4.210 8.924 1.00 90.81 93 THR A C 1
ATOM 729 O O . THR A 1 93 ? -0.736 3.363 8.952 1.00 90.81 93 THR A O 1
ATOM 732 N N . VAL A 1 94 ? -1.752 5.102 7.944 1.00 89.25 94 VAL A N 1
ATOM 733 C CA . VAL A 1 94 ? -0.736 5.238 6.898 1.00 89.25 94 VAL A CA 1
ATOM 734 C C . VAL A 1 94 ? 0.546 5.756 7.539 1.00 89.25 94 VAL A C 1
ATOM 736 O O . VAL A 1 94 ? 0.587 6.847 8.097 1.00 89.25 94 VAL A O 1
ATOM 739 N N . ARG A 1 95 ? 1.608 4.952 7.500 1.00 86.56 95 ARG A N 1
ATOM 740 C CA . ARG A 1 95 ? 2.909 5.285 8.100 1.00 86.56 95 ARG A CA 1
ATOM 741 C C . ARG A 1 95 ? 3.828 5.980 7.111 1.00 86.56 95 ARG A C 1
ATOM 743 O O . ARG A 1 95 ? 4.616 6.836 7.503 1.00 86.56 95 ARG A O 1
ATOM 750 N N . LYS A 1 96 ? 3.773 5.557 5.848 1.00 85.06 96 LYS A N 1
ATOM 751 C CA . LYS A 1 96 ? 4.667 6.001 4.776 1.00 85.06 96 LYS A CA 1
ATOM 752 C C . LYS A 1 96 ? 3.926 5.967 3.440 1.00 85.06 96 LYS A C 1
ATOM 754 O O . LYS A 1 96 ? 3.140 5.053 3.211 1.00 85.06 96 LYS A O 1
ATOM 759 N N . ARG A 1 97 ? 4.216 6.934 2.562 1.00 80.50 97 ARG A N 1
ATOM 760 C CA . ARG A 1 97 ? 3.705 6.971 1.174 1.00 80.50 97 ARG A CA 1
ATOM 761 C C . ARG A 1 97 ? 4.603 6.234 0.188 1.00 80.50 97 ARG A C 1
ATOM 763 O O . ARG A 1 97 ? 4.116 5.546 -0.695 1.00 80.50 97 ARG A O 1
ATOM 770 N N . SER A 1 98 ? 5.906 6.287 0.432 1.00 79.81 98 SER A N 1
ATOM 771 C CA . SER A 1 98 ? 6.915 5.538 -0.311 1.00 79.81 98 SER A CA 1
ATOM 772 C C . SER A 1 98 ? 7.775 4.737 0.652 1.00 79.81 98 SER A C 1
ATOM 774 O O . SER A 1 98 ? 8.086 5.194 1.756 1.00 79.81 98 SER A O 1
ATOM 776 N N . LEU A 1 99 ? 8.159 3.537 0.228 1.00 77.56 99 LEU A N 1
ATOM 777 C CA . LEU A 1 99 ? 9.146 2.727 0.935 1.00 77.56 99 LEU A CA 1
ATOM 778 C C . LEU A 1 99 ? 10.550 3.186 0.532 1.00 77.56 99 LEU A C 1
ATOM 780 O O . LEU A 1 99 ? 10.752 3.675 -0.575 1.00 77.56 99 LEU A O 1
ATOM 784 N N . THR A 1 100 ? 11.530 3.031 1.412 1.00 77.94 100 THR A N 1
ATOM 785 C CA . THR A 1 100 ? 12.943 3.148 1.036 1.00 77.94 100 THR A CA 1
ATOM 786 C C . THR A 1 100 ? 13.500 1.782 0.630 1.00 77.94 100 THR A C 1
ATOM 788 O O . THR A 1 100 ? 12.878 0.741 0.849 1.00 77.94 100 THR A O 1
ATOM 791 N N . GLU A 1 101 ? 14.709 1.754 0.069 1.00 73.62 101 GLU A N 1
ATOM 792 C CA . GLU A 1 101 ? 15.436 0.497 -0.150 1.00 73.62 101 GLU A CA 1
ATOM 793 C C . GLU A 1 101 ? 15.592 -0.324 1.143 1.00 73.62 101 GLU A C 1
ATOM 795 O O . GLU A 1 101 ? 15.453 -1.546 1.132 1.00 73.62 101 GLU A O 1
ATOM 800 N N . GLU A 1 102 ? 15.847 0.346 2.268 1.00 77.44 102 GLU A N 1
ATOM 801 C CA . GLU A 1 102 ? 15.968 -0.291 3.579 1.00 77.44 102 GLU A CA 1
ATOM 802 C C . GLU A 1 102 ? 14.649 -0.939 4.014 1.00 77.44 102 GLU A C 1
ATOM 804 O O . GLU A 1 102 ? 14.650 -2.086 4.462 1.00 77.44 102 GLU A O 1
ATOM 809 N N . ASP A 1 103 ? 13.520 -0.257 3.805 1.00 77.62 103 ASP A N 1
ATOM 810 C CA . ASP A 1 103 ? 12.198 -0.818 4.089 1.00 77.62 103 ASP A CA 1
ATOM 811 C C . ASP A 1 103 ? 11.951 -2.088 3.254 1.00 77.62 103 ASP A C 1
ATOM 813 O O . ASP A 1 103 ? 11.521 -3.113 3.789 1.00 77.62 103 ASP A O 1
ATOM 817 N N . VAL A 1 104 ? 12.299 -2.065 1.961 1.00 74.38 104 VAL A N 1
ATOM 818 C CA . VAL A 1 104 ? 12.179 -3.230 1.065 1.00 74.38 104 VAL A CA 1
ATOM 819 C C . VAL A 1 104 ? 13.069 -4.383 1.533 1.00 74.38 104 VAL A C 1
ATOM 821 O O . VAL A 1 104 ? 12.617 -5.530 1.559 1.00 74.38 104 VAL A O 1
ATOM 824 N N . ARG A 1 105 ? 14.312 -4.095 1.939 1.00 76.19 105 ARG A N 1
ATOM 825 C CA . ARG A 1 105 ? 15.257 -5.092 2.470 1.00 76.19 105 ARG A CA 1
ATOM 826 C C . ARG A 1 105 ? 14.818 -5.654 3.825 1.00 76.19 105 ARG A C 1
ATOM 828 O O . ARG A 1 105 ? 15.112 -6.804 4.127 1.00 76.19 105 ARG A O 1
ATOM 835 N N . SER A 1 106 ? 14.093 -4.881 4.634 1.00 77.88 106 SER A N 1
ATOM 836 C CA . SER A 1 106 ? 13.612 -5.322 5.951 1.00 77.88 106 SER A CA 1
ATOM 837 C C . SER A 1 106 ? 12.483 -6.362 5.878 1.00 77.88 106 SER A C 1
ATOM 839 O O . SER A 1 106 ? 12.231 -7.086 6.844 1.00 77.88 106 SER A O 1
ATOM 841 N N . ILE A 1 107 ? 11.816 -6.479 4.725 1.00 76.62 107 ILE A N 1
ATOM 842 C CA . ILE A 1 107 ? 10.695 -7.393 4.508 1.00 76.62 107 ILE A CA 1
ATOM 843 C C . ILE A 1 107 ? 11.164 -8.518 3.579 1.00 76.62 107 ILE A C 1
ATOM 845 O O . ILE A 1 107 ? 11.211 -8.363 2.364 1.00 76.62 107 ILE A O 1
ATOM 849 N N . SER A 1 108 ? 11.454 -9.702 4.127 1.00 73.12 108 SER A N 1
ATOM 850 C CA . SER A 1 108 ? 12.119 -10.800 3.391 1.00 73.12 108 SER A CA 1
ATOM 851 C C . SER A 1 108 ? 11.401 -11.227 2.101 1.00 73.12 1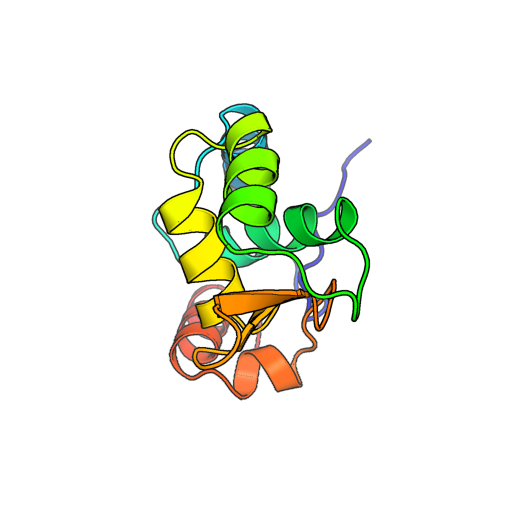08 SER A C 1
ATOM 853 O O . SER A 1 108 ? 12.025 -11.621 1.116 1.00 73.12 108 SER A O 1
ATOM 855 N N . ARG A 1 109 ? 10.062 -11.158 2.086 1.00 71.44 109 ARG A N 1
ATOM 856 C CA . ARG A 1 109 ? 9.259 -11.448 0.887 1.00 71.44 109 ARG A CA 1
ATOM 857 C C . ARG A 1 109 ? 9.458 -10.380 -0.187 1.00 71.44 109 ARG A C 1
ATOM 859 O O . ARG A 1 109 ? 9.557 -10.727 -1.361 1.00 71.44 109 ARG A O 1
ATOM 866 N N . LEU A 1 110 ? 9.527 -9.114 0.214 1.00 70.44 110 LEU A N 1
ATOM 867 C CA . LEU A 1 110 ? 9.779 -7.997 -0.684 1.00 70.44 110 LEU A CA 1
ATOM 868 C C . LEU A 1 110 ? 11.203 -8.005 -1.209 1.00 70.44 110 LEU A C 1
ATOM 870 O O . LEU A 1 110 ? 11.382 -7.877 -2.412 1.00 70.44 110 LEU A O 1
ATOM 874 N N . GLU A 1 111 ? 12.183 -8.244 -0.345 1.00 73.00 111 GLU A N 1
ATOM 875 C CA . GLU A 1 111 ? 13.591 -8.361 -0.719 1.00 73.00 111 GLU A CA 1
ATOM 876 C C . GLU A 1 111 ? 13.790 -9.423 -1.811 1.00 73.00 111 GLU A C 1
ATOM 878 O O . GLU A 1 111 ? 14.390 -9.151 -2.851 1.00 73.00 111 GLU A O 1
ATOM 883 N N . ARG A 1 112 ? 13.213 -10.621 -1.630 1.00 74.88 112 ARG A N 1
ATOM 884 C CA . ARG A 1 112 ? 13.266 -11.690 -2.639 1.00 74.88 112 ARG A CA 1
ATOM 885 C C . ARG A 1 112 ? 12.703 -11.228 -3.983 1.00 74.88 112 ARG A C 1
ATOM 887 O O . ARG A 1 112 ? 13.316 -11.440 -5.020 1.00 74.88 112 ARG A O 1
ATOM 894 N N . HIS A 1 113 ? 11.546 -10.580 -3.963 1.00 69.56 113 HIS A N 1
ATOM 895 C CA . HIS A 1 113 ? 10.868 -10.135 -5.175 1.00 69.56 113 HIS A CA 1
ATOM 896 C C . HIS A 1 113 ? 11.535 -8.929 -5.841 1.00 69.56 113 HIS A C 1
ATOM 898 O O . HIS A 1 113 ? 11.525 -8.821 -7.067 1.00 69.56 113 HIS A O 1
ATOM 904 N N . ALA A 1 114 ? 12.154 -8.056 -5.052 1.00 67.81 114 ALA A N 1
ATOM 905 C CA . ALA A 1 114 ? 12.975 -6.967 -5.544 1.00 67.81 114 ALA A CA 1
ATOM 906 C C . ALA A 1 114 ? 14.232 -7.507 -6.245 1.00 67.81 114 ALA A C 1
ATOM 908 O O . ALA A 1 114 ? 14.542 -7.050 -7.344 1.00 67.81 114 ALA A O 1
ATOM 909 N N . ARG A 1 115 ? 14.878 -8.547 -5.697 1.00 71.19 115 ARG A N 1
ATOM 910 C CA . ARG A 1 115 ? 15.967 -9.271 -6.379 1.00 71.19 115 ARG A CA 1
ATOM 911 C C . ARG A 1 115 ? 15.505 -9.958 -7.665 1.00 71.19 115 ARG A C 1
ATOM 913 O O . ARG A 1 115 ? 16.149 -9.794 -8.696 1.00 71.19 115 ARG A O 1
ATOM 920 N N . ASP A 1 116 ? 14.368 -10.660 -7.646 1.00 69.06 116 ASP A N 1
ATOM 921 C CA . ASP A 1 116 ? 13.814 -11.342 -8.834 1.00 69.06 116 ASP A CA 1
ATOM 922 C C . ASP A 1 116 ? 13.552 -10.372 -10.004 1.00 69.06 116 ASP A C 1
ATOM 924 O O . ASP A 1 116 ? 13.622 -10.745 -11.178 1.00 69.06 116 ASP A O 1
ATOM 928 N N . LEU A 1 117 ? 13.225 -9.117 -9.686 1.00 65.50 117 LEU A N 1
ATOM 929 C CA . LEU A 1 117 ? 13.010 -8.049 -10.658 1.00 65.50 117 LEU A CA 1
ATOM 930 C C . LEU A 1 117 ? 14.285 -7.269 -11.025 1.00 65.50 117 LEU A C 1
ATOM 932 O O . LEU A 1 117 ? 14.217 -6.428 -11.923 1.00 65.50 117 LEU A O 1
ATOM 936 N N . GLY A 1 118 ? 15.421 -7.539 -10.375 1.00 63.59 118 GLY A N 1
ATOM 937 C CA . GLY A 1 118 ? 16.676 -6.806 -10.566 1.00 63.59 118 GLY A CA 1
ATOM 938 C C . GLY A 1 118 ? 16.636 -5.374 -10.027 1.00 63.59 118 GLY A C 1
ATOM 939 O O . GLY A 1 118 ? 17.255 -4.484 -10.603 1.00 63.59 118 GLY A O 1
ATOM 940 N N . LEU A 1 119 ? 15.845 -5.135 -8.979 1.00 61.84 119 LEU A N 1
ATOM 941 C CA . LEU A 1 119 ? 15.634 -3.813 -8.380 1.00 61.84 119 LEU A CA 1
ATOM 942 C C . LEU A 1 119 ? 16.619 -3.507 -7.251 1.00 61.84 119 LEU A C 1
ATOM 944 O O . LEU A 1 119 ? 16.866 -2.340 -6.973 1.00 61.84 119 LEU A O 1
ATOM 948 N N . ILE A 1 120 ? 17.151 -4.550 -6.614 1.00 63.62 120 ILE A N 1
ATOM 949 C CA . ILE A 1 120 ? 18.210 -4.492 -5.604 1.00 63.62 120 ILE A CA 1
ATOM 950 C C . ILE A 1 120 ? 19.220 -5.609 -5.892 1.00 63.62 120 ILE A C 1
ATOM 952 O O . ILE A 1 120 ? 18.829 -6.657 -6.417 1.00 63.62 120 ILE A O 1
ATOM 956 N N . GLU A 1 121 ? 20.493 -5.366 -5.569 1.00 58.59 121 GLU A N 1
ATOM 957 C CA . GLU A 1 121 ? 21.599 -6.332 -5.715 1.00 58.59 121 GLU A CA 1
ATOM 958 C C . GLU A 1 121 ? 21.616 -7.393 -4.596 1.00 58.59 121 GLU A C 1
ATOM 960 O O . GLU A 1 121 ? 21.330 -7.072 -3.415 1.00 58.59 121 GLU A O 1
#

Radius of gyration: 14.04 Å; chains: 1; bounding box: 36×24×42 Å

Foldseek 3Di:
DPPFQQAQASFTFDPVLVVVLVVCQVQQHADPQLLSNRSNLLVVCVVDDAFDKDAPVRQLVSSVVRHPCSVVSLVSCVLLPQWDADPVVNIIGGHDSHHHPVSQVVRVSSVVSCVVRVNDD

Sequence (121 aa):
MTCRVTLACGARIRPRQEAHVDRCVEEGRLPRSDALKLPVLERVPDEFEVGEPDAKEDLTGTLGEYFDDPVLVRRELVNFGYVGHDNTAGTYTVRKRSLTEEDVRSISRLERHARDLGLIE

Secondary structure (DSSP, 8-state):
-----B-TTSPBPPHHHHHHHHHHHHTT---SSHHHHHHHHTTSGGGS-BTPEEEHHHHHHHHHTT-S-HHHHHHHHHHTTSEEEETTTTEEEE--SS--HHHHHHSHHHHHHHHHTTS--